Protein AF-A0A015X0X2-F1 (afdb_monomer)

Structure (mmCIF, N/CA/C/O backbone):
data_AF-A0A015X0X2-F1
#
_entry.id   AF-A0A015X0X2-F1
#
loop_
_atom_site.group_PDB
_atom_site.id
_atom_site.type_symbol
_atom_site.label_atom_id
_atom_site.label_alt_id
_atom_site.label_comp_id
_atom_site.label_asym_id
_atom_site.label_entity_id
_atom_site.label_seq_id
_atom_site.pdbx_PDB_ins_code
_atom_site.Cartn_x
_atom_site.Cartn_y
_atom_site.Cartn_z
_atom_site.occupancy
_atom_site.B_iso_or_equiv
_atom_site.auth_seq_id
_atom_site.auth_comp_id
_atom_site.auth_asym_id
_atom_site.auth_atom_id
_atom_site.pdbx_PDB_model_num
ATOM 1 N N . MET A 1 1 ? 23.046 1.429 17.706 1.00 47.62 1 MET A N 1
ATOM 2 C CA . MET A 1 1 ? 22.307 0.855 16.553 1.00 47.62 1 MET A CA 1
ATOM 3 C C . MET A 1 1 ? 21.917 1.986 15.602 1.00 47.62 1 MET A C 1
ATOM 5 O O . MET A 1 1 ? 21.086 2.808 15.976 1.00 47.62 1 MET A O 1
ATOM 9 N N . ASN A 1 2 ? 22.572 2.082 14.437 1.00 53.31 2 ASN A N 1
ATOM 10 C CA . ASN A 1 2 ? 22.444 3.209 13.499 1.00 53.31 2 ASN A CA 1
ATOM 11 C C . ASN A 1 2 ? 21.011 3.395 12.970 1.00 53.31 2 ASN A C 1
ATOM 13 O O . ASN A 1 2 ? 20.285 2.422 12.760 1.00 53.31 2 ASN A O 1
ATOM 17 N N . LYS A 1 3 ? 20.617 4.656 12.739 1.00 55.22 3 LYS A N 1
ATOM 18 C CA . LYS A 1 3 ? 19.282 5.066 12.262 1.00 55.22 3 LYS A CA 1
ATOM 19 C C . LYS A 1 3 ? 18.865 4.343 10.969 1.00 55.22 3 LYS A C 1
ATOM 21 O O . LYS A 1 3 ? 17.727 3.888 10.887 1.00 55.22 3 LYS A O 1
ATOM 26 N N . SER A 1 4 ? 19.813 4.119 10.053 1.00 62.38 4 SER A N 1
ATOM 27 C CA . SER A 1 4 ? 19.586 3.398 8.793 1.00 62.38 4 SER A CA 1
ATOM 28 C C . SER A 1 4 ? 19.115 1.954 8.997 1.00 62.38 4 SER A C 1
ATOM 30 O O . SER A 1 4 ? 18.203 1.510 8.313 1.00 62.38 4 SER A O 1
ATOM 32 N N . ASN A 1 5 ? 19.643 1.230 9.991 1.00 67.81 5 ASN A N 1
ATOM 33 C CA . ASN A 1 5 ? 19.254 -0.163 10.241 1.00 67.81 5 ASN A CA 1
ATOM 34 C C . ASN A 1 5 ? 17.803 -0.296 10.721 1.00 67.81 5 ASN A C 1
ATOM 36 O O . ASN A 1 5 ? 17.127 -1.268 10.391 1.00 67.81 5 ASN A O 1
ATOM 40 N N . LYS A 1 6 ? 17.302 0.685 11.485 1.00 70.12 6 LYS A N 1
ATOM 41 C CA . LYS A 1 6 ? 15.900 0.696 11.935 1.00 70.12 6 LYS A CA 1
ATOM 42 C C . LYS A 1 6 ? 14.944 0.959 10.772 1.00 70.12 6 LYS A C 1
ATOM 44 O O . LYS A 1 6 ? 13.878 0.358 10.714 1.00 70.12 6 LYS A O 1
ATOM 49 N N . GLU A 1 7 ? 15.326 1.834 9.851 1.00 70.06 7 GLU A N 1
ATOM 50 C CA . GLU A 1 7 ? 14.511 2.211 8.694 1.00 70.06 7 GLU A CA 1
ATOM 51 C C . GLU A 1 7 ? 14.474 1.102 7.633 1.00 70.06 7 GLU A C 1
ATOM 53 O O . GLU A 1 7 ? 13.400 0.763 7.142 1.00 70.06 7 GLU A O 1
ATOM 58 N N . THR A 1 8 ? 15.604 0.443 7.362 1.00 75.12 8 THR A N 1
ATOM 59 C CA . THR A 1 8 ? 15.648 -0.733 6.477 1.00 75.12 8 THR A CA 1
ATOM 60 C C . THR A 1 8 ? 14.804 -1.885 7.026 1.00 75.12 8 THR A C 1
ATOM 62 O O . THR A 1 8 ? 14.140 -2.585 6.264 1.00 75.12 8 THR A O 1
ATOM 65 N N . ASN A 1 9 ? 14.778 -2.074 8.349 1.00 81.81 9 ASN A N 1
ATOM 66 C CA . ASN A 1 9 ? 13.942 -3.100 8.972 1.00 81.81 9 ASN A CA 1
ATOM 67 C C . ASN A 1 9 ? 12.440 -2.806 8.805 1.00 81.81 9 ASN A C 1
ATOM 69 O O . ASN A 1 9 ? 11.659 -3.708 8.520 1.00 81.81 9 ASN A O 1
ATOM 73 N N . LEU A 1 10 ? 12.039 -1.534 8.900 1.00 78.75 10 LEU A N 1
ATOM 74 C CA . LEU A 1 10 ? 10.659 -1.113 8.640 1.00 78.75 10 LEU A CA 1
ATOM 75 C C . LEU A 1 10 ? 10.236 -1.372 7.187 1.00 78.75 10 LEU A C 1
ATOM 77 O O . LEU A 1 10 ? 9.112 -1.802 6.955 1.00 78.75 10 LEU A O 1
ATOM 81 N N . ILE A 1 11 ? 11.135 -1.175 6.217 1.00 76.56 11 ILE A N 1
ATOM 82 C CA . ILE A 1 11 ? 10.876 -1.518 4.809 1.00 76.56 11 ILE A CA 1
ATOM 83 C C . ILE A 1 11 ? 10.737 -3.034 4.630 1.00 76.56 11 ILE A C 1
ATOM 85 O O . ILE A 1 11 ? 9.811 -3.487 3.967 1.00 76.56 11 ILE A O 1
ATOM 89 N N . LYS A 1 12 ? 11.611 -3.840 5.247 1.00 81.62 12 LYS A N 1
ATOM 90 C CA . LYS A 1 12 ? 11.498 -5.309 5.192 1.00 81.62 12 LYS A CA 1
ATOM 91 C C . LYS A 1 12 ? 10.168 -5.793 5.774 1.00 81.62 12 LYS A C 1
ATOM 93 O O . LYS A 1 12 ? 9.494 -6.609 5.155 1.00 81.62 12 LYS A O 1
ATOM 98 N N . LYS A 1 13 ? 9.759 -5.235 6.917 1.00 83.88 13 LYS A N 1
ATOM 99 C CA . LYS A 1 13 ? 8.446 -5.498 7.520 1.00 83.88 13 LYS A CA 1
ATOM 100 C C . LYS A 1 13 ? 7.283 -5.037 6.640 1.00 83.88 13 LYS A C 1
ATOM 102 O O . LYS A 1 13 ? 6.281 -5.738 6.584 1.00 83.88 13 LYS A O 1
ATOM 107 N N . LEU A 1 14 ? 7.410 -3.896 5.952 1.00 82.06 14 LEU A N 1
ATOM 108 C CA . LEU A 1 14 ? 6.414 -3.414 4.986 1.00 82.06 14 LEU A CA 1
ATOM 109 C C . LEU A 1 14 ? 6.214 -4.425 3.854 1.00 82.06 14 LEU A C 1
ATOM 111 O O . LEU A 1 14 ? 5.082 -4.784 3.557 1.00 82.06 14 LEU A O 1
ATOM 115 N N . LEU A 1 15 ? 7.307 -4.903 3.253 1.00 77.06 15 LEU A N 1
ATOM 116 C CA . LEU A 1 15 ? 7.264 -5.861 2.144 1.00 77.06 15 LEU A CA 1
ATOM 117 C C . LEU A 1 15 ? 6.698 -7.228 2.557 1.00 77.06 15 LEU A C 1
ATOM 119 O O . LEU A 1 15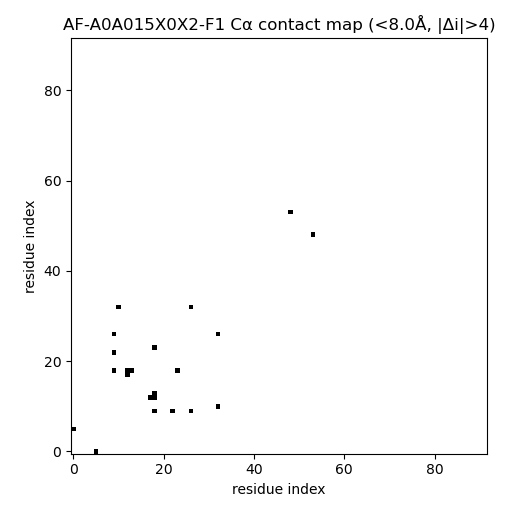 ? 6.118 -7.919 1.726 1.00 77.06 15 LEU A O 1
ATOM 123 N N . ALA A 1 16 ? 6.846 -7.603 3.828 1.00 82.00 16 ALA A N 1
ATOM 124 C CA . ALA A 1 16 ? 6.286 -8.828 4.396 1.00 82.00 16 ALA A CA 1
ATOM 125 C C . ALA A 1 16 ? 4.848 -8.670 4.941 1.00 82.00 16 ALA A C 1
ATOM 127 O O . ALA A 1 16 ? 4.311 -9.632 5.480 1.00 82.00 16 ALA A O 1
ATOM 128 N N . ASP A 1 17 ? 4.244 -7.477 4.851 1.00 78.69 17 ASP A N 1
ATOM 129 C CA . ASP A 1 17 ? 2.956 -7.118 5.477 1.00 78.69 17 ASP A CA 1
ATOM 130 C C . ASP A 1 17 ? 2.903 -7.349 7.008 1.00 78.69 17 ASP A C 1
ATOM 132 O O . ASP A 1 17 ? 1.869 -7.638 7.604 1.00 78.69 17 ASP A O 1
ATOM 136 N N . GLN A 1 18 ? 4.044 -7.190 7.686 1.00 86.31 18 GLN A N 1
ATOM 137 C CA . GLN A 1 18 ? 4.211 -7.440 9.129 1.00 86.31 18 GLN A CA 1
ATOM 138 C C . GLN A 1 18 ? 4.299 -6.154 9.965 1.00 86.31 18 GLN A C 1
ATOM 140 O O . GLN A 1 18 ? 4.877 -6.140 11.053 1.00 86.31 18 GLN A O 1
ATOM 145 N N . LEU A 1 19 ? 3.764 -5.042 9.458 1.00 85.06 19 LEU A N 1
ATOM 146 C CA . LEU A 1 19 ? 3.818 -3.765 10.169 1.00 85.06 19 LEU A CA 1
ATOM 147 C C . LEU A 1 19 ? 2.713 -3.628 11.211 1.00 85.06 19 LEU A C 1
ATOM 149 O O . LEU A 1 19 ? 1.516 -3.676 10.888 1.00 85.06 19 LEU A O 1
ATOM 153 N N . ASP A 1 20 ? 3.123 -3.310 12.438 1.00 84.88 20 ASP A N 1
ATOM 154 C CA . ASP A 1 20 ? 2.201 -2.917 13.496 1.00 84.88 20 ASP A CA 1
ATOM 155 C C . ASP A 1 20 ? 1.631 -1.499 13.271 1.00 84.88 20 ASP A C 1
ATOM 157 O O . ASP A 1 20 ? 2.107 -0.710 12.446 1.00 84.88 20 ASP A O 1
ATOM 161 N N . LYS A 1 21 ? 0.570 -1.146 14.005 1.00 81.75 21 LYS A N 1
ATOM 162 C CA . LYS A 1 21 ? -0.159 0.123 13.824 1.00 81.75 21 LYS A CA 1
ATOM 163 C C . LYS A 1 21 ? 0.717 1.364 14.082 1.00 81.75 21 LYS A C 1
ATOM 165 O O . LYS A 1 21 ? 0.525 2.399 13.441 1.00 81.75 21 LYS A O 1
ATOM 170 N N . LYS A 1 22 ? 1.686 1.274 14.998 1.00 83.25 22 LYS A N 1
ATOM 171 C CA . LYS A 1 22 ? 2.608 2.361 15.367 1.00 83.25 22 LYS A CA 1
ATOM 172 C C . LYS A 1 22 ? 3.721 2.501 14.327 1.00 83.25 22 LYS A C 1
ATOM 174 O O . LYS A 1 22 ? 4.067 3.619 13.944 1.00 83.25 22 LYS A O 1
ATOM 179 N N . GLU A 1 23 ? 4.234 1.380 13.832 1.00 82.75 23 GLU A N 1
ATOM 180 C CA . GLU A 1 23 ? 5.209 1.294 12.749 1.00 82.75 23 GLU A CA 1
ATOM 181 C C . GLU A 1 23 ? 4.632 1.825 11.432 1.00 82.75 23 GLU A C 1
ATOM 183 O O . GLU A 1 23 ? 5.294 2.633 10.784 1.00 82.75 23 GLU A O 1
ATOM 188 N N . ARG A 1 24 ? 3.375 1.497 11.088 1.00 80.25 24 ARG A N 1
ATOM 189 C CA . ARG A 1 24 ? 2.669 2.085 9.928 1.00 80.25 24 ARG A CA 1
ATOM 190 C C . ARG A 1 24 ? 2.587 3.601 10.015 1.00 80.25 24 ARG A C 1
ATOM 192 O O . ARG A 1 24 ? 2.919 4.283 9.052 1.00 80.25 24 ARG A O 1
ATOM 199 N N . LYS A 1 25 ? 2.194 4.141 11.175 1.00 81.44 25 LYS A N 1
ATOM 200 C CA . LYS A 1 25 ? 2.114 5.594 11.383 1.00 81.44 25 LYS A CA 1
ATOM 201 C C . LYS A 1 25 ? 3.489 6.245 11.211 1.00 81.44 25 LYS A C 1
ATOM 203 O O . LYS A 1 25 ? 3.612 7.273 10.559 1.00 81.44 25 LYS A O 1
ATOM 208 N N . LYS A 1 26 ? 4.542 5.615 11.735 1.00 79.44 26 LYS A N 1
ATOM 209 C CA . LYS A 1 26 ? 5.922 6.092 11.585 1.00 79.44 26 LYS A CA 1
ATOM 210 C C . LYS A 1 26 ? 6.414 6.039 10.135 1.00 79.44 26 LYS A C 1
ATOM 212 O O . LYS A 1 26 ? 7.117 6.951 9.714 1.00 79.44 26 LYS A O 1
ATOM 217 N N . LEU A 1 27 ? 6.050 4.997 9.389 1.00 75.50 27 LEU A N 1
ATOM 218 C CA . LEU A 1 27 ? 6.323 4.881 7.956 1.00 75.50 27 LEU A CA 1
ATOM 219 C C . LEU A 1 27 ? 5.603 5.961 7.150 1.00 75.50 27 LEU A C 1
ATOM 221 O O . LEU A 1 27 ? 6.222 6.568 6.286 1.00 75.50 27 LEU A O 1
ATOM 225 N N . TYR A 1 28 ? 4.330 6.211 7.459 1.00 73.25 28 TYR A N 1
ATOM 226 C CA . TYR A 1 28 ? 3.498 7.189 6.759 1.00 73.25 28 TYR A CA 1
ATOM 227 C C . TYR A 1 28 ? 4.090 8.603 6.815 1.00 73.25 28 TYR A C 1
ATOM 229 O O . TYR A 1 28 ? 4.120 9.300 5.810 1.00 73.25 28 TYR A O 1
ATOM 237 N N . TYR A 1 29 ? 4.633 9.007 7.968 1.00 74.25 29 TYR A N 1
ATOM 238 C CA . TYR A 1 29 ? 5.303 10.305 8.127 1.00 74.25 29 TYR A CA 1
ATOM 239 C C . TYR A 1 29 ? 6.797 10.288 7.753 1.00 74.25 29 TYR A C 1
ATOM 241 O O . TYR A 1 29 ? 7.504 11.269 7.983 1.00 74.25 29 TYR A O 1
ATOM 249 N N . SER A 1 30 ? 7.320 9.177 7.224 1.00 74.25 30 SER A N 1
ATOM 250 C CA . SER A 1 30 ? 8.739 9.053 6.893 1.00 74.25 30 SER A CA 1
ATOM 251 C C . SER A 1 30 ? 9.015 9.444 5.442 1.00 74.25 30 SER A C 1
ATOM 253 O O . SER A 1 30 ? 8.761 8.674 4.516 1.00 74.25 30 SER A O 1
ATOM 255 N N . ASN A 1 31 ? 9.692 10.581 5.253 1.00 76.25 31 ASN A N 1
ATOM 256 C CA . ASN A 1 31 ? 10.209 11.024 3.947 1.00 76.25 31 ASN A CA 1
ATOM 257 C C . ASN A 1 31 ? 11.178 10.024 3.288 1.00 76.25 31 ASN A C 1
ATOM 259 O O . ASN A 1 31 ? 11.552 10.185 2.126 1.00 76.25 31 ASN A O 1
ATOM 263 N N . LEU A 1 32 ? 11.656 9.016 4.022 1.00 71.94 32 LEU A N 1
ATOM 264 C CA . LEU A 1 32 ? 12.632 8.060 3.515 1.00 71.94 32 LEU A CA 1
ATOM 265 C C . LEU A 1 32 ? 12.003 7.023 2.579 1.00 71.94 32 LEU A C 1
ATOM 267 O O . LEU A 1 32 ? 12.617 6.665 1.578 1.00 71.94 32 LEU A O 1
ATOM 271 N N . ILE A 1 33 ? 10.777 6.585 2.877 1.00 71.81 33 ILE A N 1
ATOM 272 C CA . ILE A 1 33 ? 10.023 5.648 2.032 1.00 71.81 33 ILE A CA 1
ATOM 273 C C . ILE A 1 33 ? 9.738 6.298 0.687 1.00 71.81 33 ILE A C 1
ATOM 275 O O . ILE A 1 33 ? 10.057 5.731 -0.355 1.00 71.81 33 ILE A O 1
ATOM 279 N N . GLU A 1 34 ? 9.237 7.531 0.721 1.00 76.75 34 GLU A N 1
ATOM 280 C CA . GLU A 1 34 ? 8.968 8.307 -0.482 1.00 76.75 34 GLU A CA 1
ATOM 281 C C . GLU A 1 34 ? 10.241 8.504 -1.320 1.00 76.75 34 GLU A C 1
ATOM 283 O O . GLU A 1 34 ? 10.232 8.275 -2.52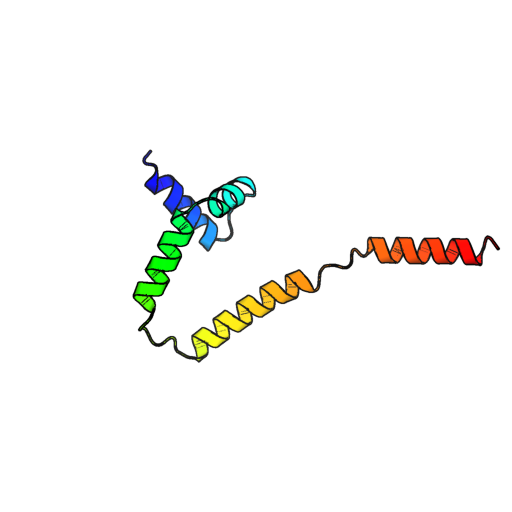9 1.00 76.75 34 GLU A O 1
ATOM 288 N N . LYS A 1 35 ? 11.372 8.855 -0.689 1.00 80.00 35 LYS A N 1
ATOM 289 C CA . LYS A 1 35 ? 12.660 8.996 -1.388 1.00 80.00 35 LYS A CA 1
ATOM 290 C C . LYS A 1 35 ? 13.112 7.697 -2.057 1.00 80.00 35 LYS A C 1
ATOM 292 O O . LYS A 1 35 ? 13.569 7.747 -3.197 1.00 80.00 35 LYS A O 1
ATOM 297 N N . GLN A 1 36 ? 12.989 6.555 -1.381 1.00 74.25 36 GLN A N 1
ATOM 298 C CA . GLN A 1 36 ? 13.388 5.254 -1.933 1.00 74.25 36 GLN A CA 1
ATOM 299 C C . GLN A 1 36 ? 12.452 4.800 -3.060 1.00 74.25 36 GLN A C 1
ATOM 301 O O . GLN A 1 36 ? 12.934 4.366 -4.102 1.00 74.25 36 GLN A O 1
ATOM 306 N N . MET A 1 37 ? 11.136 4.987 -2.912 1.00 74.69 37 MET A N 1
ATOM 307 C CA . MET A 1 37 ? 10.164 4.717 -3.979 1.00 74.69 37 MET A CA 1
ATOM 308 C C . MET A 1 37 ? 10.440 5.574 -5.216 1.00 74.69 37 MET A C 1
ATOM 310 O O . MET A 1 37 ? 10.498 5.059 -6.328 1.00 74.69 37 MET A O 1
ATOM 314 N N . ARG A 1 38 ? 10.698 6.877 -5.035 1.00 78.38 38 ARG A N 1
ATOM 315 C CA . ARG A 1 38 ? 11.070 7.778 -6.138 1.00 78.38 38 ARG A CA 1
ATOM 316 C C . ARG A 1 38 ? 12.394 7.384 -6.790 1.00 78.38 38 ARG A C 1
ATOM 318 O O . ARG A 1 38 ? 12.538 7.557 -7.998 1.00 78.38 38 ARG A O 1
ATOM 325 N N . LYS A 1 39 ? 13.357 6.883 -6.011 1.00 81.19 39 LYS A N 1
ATOM 326 C CA . LYS A 1 39 ? 14.638 6.387 -6.524 1.00 81.19 39 LYS A CA 1
ATOM 327 C C . LYS A 1 39 ? 14.431 5.149 -7.400 1.00 81.19 39 LYS A C 1
ATOM 329 O O . LYS A 1 39 ? 14.810 5.195 -8.564 1.00 81.19 39 LYS A O 1
ATOM 334 N N . GLN A 1 40 ? 13.737 4.127 -6.894 1.00 74.75 40 GLN A N 1
ATOM 335 C CA . GLN A 1 40 ? 13.415 2.919 -7.665 1.00 74.75 40 GLN A CA 1
ATOM 336 C C . GLN A 1 40 ? 12.596 3.236 -8.921 1.00 74.75 40 GLN A C 1
ATOM 338 O O . GLN A 1 40 ? 12.859 2.687 -9.986 1.00 74.75 40 GLN A O 1
ATOM 343 N N . TRP A 1 41 ? 11.644 4.169 -8.825 1.00 78.00 41 TRP A N 1
ATOM 344 C CA . TRP A 1 41 ? 10.866 4.626 -9.976 1.00 78.00 41 TRP A CA 1
ATOM 345 C C . TRP A 1 41 ? 11.743 5.260 -11.059 1.00 78.00 41 TRP A C 1
ATOM 347 O O . TRP A 1 41 ? 11.560 4.992 -12.240 1.00 78.00 41 TRP A O 1
ATOM 357 N N . LYS A 1 42 ? 12.710 6.103 -10.672 1.00 76.94 42 LYS A N 1
ATOM 358 C CA . LYS A 1 42 ? 13.644 6.729 -11.620 1.00 76.94 42 LYS A CA 1
ATOM 359 C C . LYS A 1 42 ? 14.601 5.715 -12.244 1.00 76.94 42 LYS A C 1
ATOM 361 O O . LYS A 1 42 ? 14.82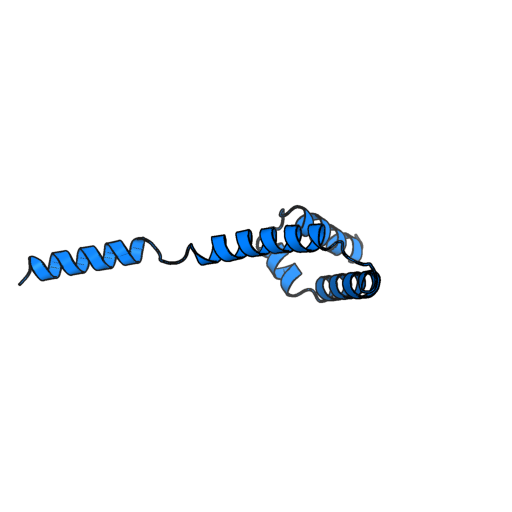9 5.793 -13.445 1.00 76.94 42 LYS A O 1
ATOM 366 N N . GLU A 1 43 ? 15.136 4.794 -11.447 1.00 78.88 43 GLU A N 1
ATOM 367 C CA . GLU A 1 43 ? 16.071 3.754 -11.901 1.00 78.88 43 GLU A CA 1
ATOM 368 C C . GLU A 1 43 ? 15.407 2.790 -12.891 1.00 78.88 43 GLU A C 1
ATOM 370 O O . GLU A 1 43 ? 16.014 2.421 -13.892 1.00 78.88 43 GLU A O 1
ATOM 375 N N . ASN A 1 44 ? 14.131 2.470 -12.674 1.00 68.75 44 ASN A N 1
ATOM 376 C CA . ASN A 1 44 ? 13.389 1.528 -13.509 1.00 68.75 44 ASN A CA 1
ATOM 377 C C . ASN A 1 44 ? 12.536 2.199 -14.598 1.00 68.75 44 ASN A C 1
ATOM 379 O O . ASN A 1 44 ? 11.840 1.504 -15.332 1.00 68.75 44 ASN A O 1
ATOM 383 N N . LYS A 1 45 ? 12.587 3.533 -14.744 1.00 63.81 45 LYS A N 1
ATOM 384 C CA . LYS A 1 45 ? 11.725 4.299 -15.668 1.00 63.81 45 LYS A CA 1
ATOM 385 C C . LYS A 1 45 ? 11.834 3.840 -17.129 1.00 63.81 45 LYS A C 1
ATOM 387 O O . LYS A 1 45 ? 10.865 3.945 -17.872 1.00 63.81 45 LYS A O 1
ATOM 392 N N . ASN A 1 46 ? 13.013 3.365 -17.527 1.00 68.56 46 ASN A N 1
ATOM 393 C CA . ASN A 1 46 ? 13.314 2.949 -18.898 1.00 68.56 46 ASN A CA 1
ATOM 394 C C . ASN A 1 46 ? 13.357 1.424 -19.061 1.00 68.56 46 ASN A C 1
ATOM 396 O O . ASN A 1 46 ? 13.704 0.943 -20.136 1.00 68.56 46 ASN A O 1
ATOM 400 N N . ILE A 1 47 ? 13.051 0.664 -18.005 1.00 70.25 47 ILE A N 1
ATOM 401 C CA . ILE A 1 47 ? 12.934 -0.787 -18.108 1.00 70.25 47 ILE A CA 1
ATOM 402 C C . ILE A 1 47 ? 11.541 -1.061 -18.674 1.00 70.25 47 ILE A C 1
ATOM 404 O O . ILE A 1 47 ? 10.558 -0.689 -18.026 1.00 70.25 47 ILE A O 1
ATOM 408 N N . PRO A 1 48 ? 11.422 -1.670 -19.866 1.00 63.84 48 PRO A N 1
ATOM 409 C CA . PRO A 1 48 ? 10.125 -2.081 -20.366 1.00 63.84 48 PRO A CA 1
ATOM 410 C C . PRO A 1 48 ? 9.560 -3.108 -19.386 1.00 63.84 48 PRO A C 1
ATOM 412 O O . PRO A 1 48 ? 10.071 -4.218 -19.256 1.00 63.84 48 PRO A O 1
ATOM 415 N N . VAL A 1 49 ? 8.528 -2.712 -18.646 1.00 65.88 49 VAL A N 1
ATOM 416 C CA . VAL A 1 49 ? 7.724 -3.667 -17.894 1.00 65.88 49 VAL A CA 1
ATOM 417 C C . VAL A 1 49 ? 6.939 -4.435 -18.940 1.00 65.88 49 VAL A C 1
ATOM 419 O O . VAL A 1 49 ? 6.135 -3.843 -19.659 1.00 65.88 49 VAL A O 1
ATOM 422 N N . GLU A 1 50 ? 7.197 -5.735 -19.059 1.00 71.94 50 GLU A N 1
ATOM 423 C CA . GLU A 1 50 ? 6.383 -6.602 -19.904 1.00 71.94 50 GLU A CA 1
ATOM 424 C C . GLU A 1 50 ? 4.911 -6.387 -19.544 1.00 71.94 50 GLU A C 1
ATOM 426 O O . GLU A 1 50 ? 4.529 -6.464 -18.371 1.00 71.94 50 GLU A O 1
ATOM 431 N N . ASN A 1 51 ? 4.086 -6.086 -20.549 1.00 71.06 51 ASN A N 1
ATOM 432 C CA . ASN A 1 51 ? 2.683 -5.713 -20.353 1.00 71.06 51 ASN A CA 1
ATOM 433 C C . ASN A 1 51 ? 1.920 -6.745 -19.505 1.00 71.06 51 ASN A C 1
ATOM 435 O O . ASN A 1 51 ? 1.040 -6.385 -18.730 1.00 71.06 51 ASN A O 1
ATOM 439 N N . GLU A 1 52 ? 2.298 -8.022 -19.585 1.00 73.44 52 GLU A N 1
ATOM 440 C CA . GLU A 1 52 ? 1.708 -9.093 -18.784 1.00 73.44 52 GLU A CA 1
ATOM 441 C C . GLU A 1 52 ? 1.993 -8.948 -17.277 1.00 73.44 52 GLU A C 1
ATOM 443 O O . GLU A 1 52 ? 1.111 -9.169 -16.445 1.00 73.44 52 GLU A O 1
ATOM 448 N N . ILE A 1 53 ? 3.206 -8.528 -16.910 1.00 72.88 53 ILE A N 1
ATOM 449 C CA . ILE A 1 53 ? 3.597 -8.279 -15.517 1.00 72.88 53 ILE A CA 1
ATOM 450 C C . ILE A 1 53 ? 2.882 -7.032 -14.995 1.00 72.88 53 ILE A C 1
ATOM 452 O O . ILE A 1 53 ? 2.345 -7.051 -13.886 1.00 72.88 53 ILE A O 1
ATOM 456 N N . GLY A 1 54 ? 2.823 -5.971 -15.807 1.00 73.94 54 GLY A N 1
ATOM 457 C CA . GLY A 1 54 ? 2.088 -4.747 -15.479 1.00 73.94 54 GLY A CA 1
ATOM 458 C C . GLY A 1 54 ? 0.610 -5.024 -15.201 1.00 73.94 54 GLY A C 1
ATOM 459 O O . GLY A 1 54 ? 0.097 -4.624 -14.155 1.00 73.94 54 GLY A O 1
ATOM 460 N N . ASN A 1 55 ? -0.038 -5.800 -16.074 1.00 76.88 55 ASN A N 1
ATOM 461 C CA . ASN A 1 55 ? -1.437 -6.198 -15.922 1.00 76.88 55 ASN A CA 1
ATOM 462 C C . ASN A 1 55 ? -1.659 -7.045 -14.661 1.00 76.88 55 ASN A C 1
ATOM 464 O O . ASN A 1 55 ? -2.574 -6.759 -13.897 1.00 76.88 55 ASN A O 1
ATOM 468 N N . LYS A 1 56 ? -0.787 -8.022 -14.367 1.00 77.19 56 LYS A N 1
ATOM 469 C CA . LYS A 1 56 ? -0.878 -8.831 -13.132 1.00 77.19 56 LYS A C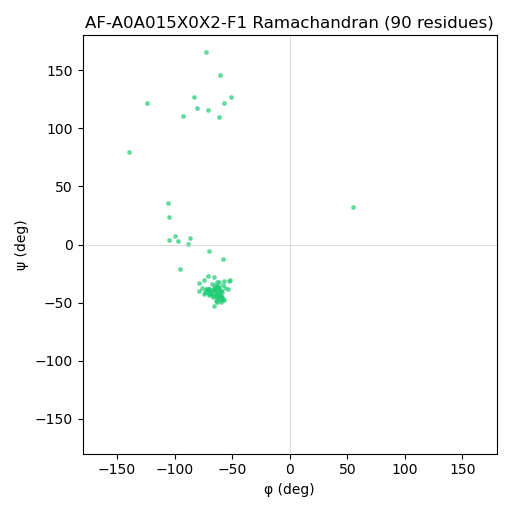A 1
ATOM 470 C C . LYS A 1 56 ? -0.727 -7.995 -11.859 1.00 77.19 56 LYS A C 1
ATOM 472 O O . LYS A 1 56 ? -1.388 -8.272 -10.857 1.00 77.19 56 LYS A O 1
ATOM 477 N N . ILE A 1 57 ? 0.149 -6.988 -11.870 1.00 77.00 57 ILE A N 1
ATOM 478 C CA . ILE A 1 57 ? 0.302 -6.056 -10.744 1.00 77.00 57 ILE A CA 1
ATOM 479 C C . ILE A 1 57 ? -0.966 -5.210 -10.593 1.00 77.00 57 ILE A C 1
ATOM 481 O O . ILE A 1 57 ? -1.468 -5.071 -9.476 1.00 77.00 57 ILE A O 1
ATOM 485 N N . TRP A 1 58 ? -1.500 -4.689 -11.699 1.00 78.81 58 TRP A N 1
ATOM 486 C CA . TRP A 1 58 ? -2.702 -3.859 -11.696 1.00 78.81 58 TRP A CA 1
ATOM 487 C C . TRP A 1 58 ? -3.936 -4.624 -11.203 1.00 78.81 58 TRP A C 1
ATOM 489 O O . TRP A 1 58 ? -4.590 -4.165 -10.270 1.00 78.81 58 TRP A O 1
ATOM 499 N N . ASP A 1 59 ? -4.166 -5.841 -11.700 1.00 81.31 59 ASP A N 1
ATOM 500 C CA . ASP A 1 59 ? -5.242 -6.740 -11.251 1.00 81.31 59 ASP A CA 1
ATOM 501 C C . ASP A 1 59 ? -5.179 -7.016 -9.746 1.00 81.31 59 ASP A C 1
ATOM 503 O O . ASP A 1 59 ? -6.201 -7.136 -9.062 1.00 81.31 59 ASP A O 1
ATOM 507 N N . LYS A 1 60 ? -3.965 -7.140 -9.200 1.00 79.25 60 LYS A N 1
ATOM 508 C CA . LYS A 1 60 ? -3.760 -7.391 -7.773 1.00 79.25 60 LYS A CA 1
ATOM 509 C C . LYS A 1 60 ? -4.068 -6.152 -6.934 1.00 79.25 60 LYS A C 1
ATOM 511 O O . LYS A 1 60 ? -4.687 -6.290 -5.878 1.00 79.25 60 LYS A O 1
ATOM 516 N N . ILE A 1 61 ? -3.667 -4.965 -7.398 1.00 75.25 61 ILE A N 1
ATOM 517 C CA . ILE A 1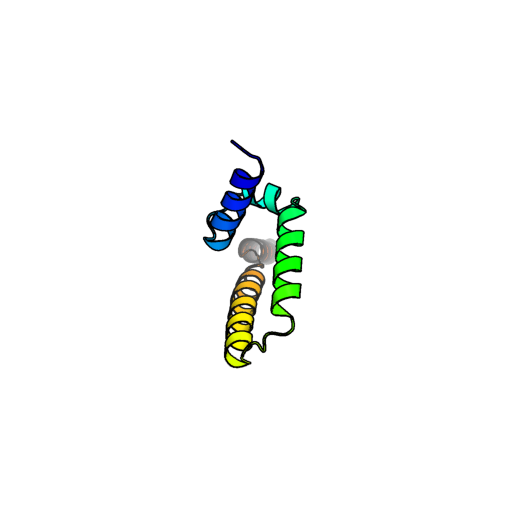 61 ? -3.991 -3.682 -6.754 1.00 75.25 61 ILE A CA 1
ATOM 518 C C . ILE A 1 61 ? -5.502 -3.460 -6.784 1.00 75.25 61 ILE A C 1
ATOM 520 O O . ILE A 1 61 ? -6.104 -3.208 -5.741 1.00 75.25 61 ILE A O 1
ATOM 524 N N . GLU A 1 62 ? -6.124 -3.620 -7.949 1.00 76.44 62 GLU A N 1
ATOM 525 C CA . GLU A 1 62 ? -7.557 -3.433 -8.135 1.00 76.44 62 GLU A CA 1
ATOM 526 C C . GLU A 1 62 ? -8.356 -4.395 -7.245 1.00 76.44 62 GLU A C 1
ATOM 528 O O . GLU A 1 62 ? -9.207 -3.960 -6.469 1.00 76.44 62 GLU A O 1
ATOM 533 N N . ASN A 1 63 ? -8.014 -5.687 -7.229 1.00 74.69 63 ASN A N 1
ATOM 534 C CA . ASN A 1 63 ? -8.682 -6.655 -6.359 1.00 74.69 63 ASN A CA 1
ATOM 535 C C . ASN A 1 63 ? -8.530 -6.346 -4.865 1.00 74.69 63 ASN A C 1
ATOM 537 O O . ASN A 1 63 ? -9.465 -6.589 -4.101 1.00 74.69 63 ASN A O 1
ATOM 541 N N . GLN A 1 64 ? -7.380 -5.839 -4.417 1.00 69.06 64 GLN A N 1
ATOM 542 C CA . GLN A 1 64 ? -7.187 -5.477 -3.011 1.00 69.06 64 GLN A CA 1
ATOM 543 C C . GLN A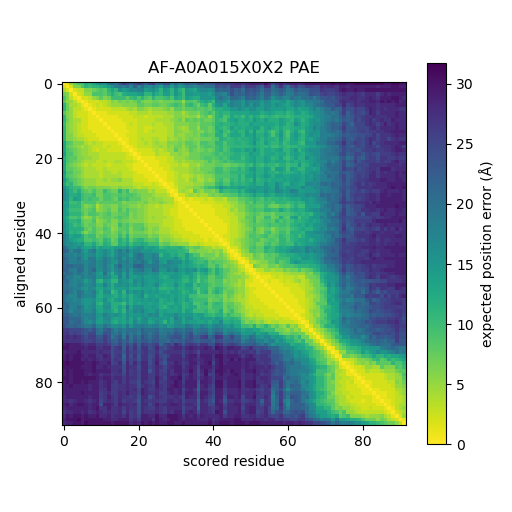 1 64 ? -7.926 -4.182 -2.652 1.00 69.06 64 GLN A C 1
ATOM 545 O O . GLN A 1 64 ? -8.608 -4.138 -1.628 1.00 69.06 64 GLN A O 1
ATOM 550 N N . CYS A 1 65 ? -7.876 -3.158 -3.503 1.00 62.19 65 CYS A N 1
ATOM 551 C CA . CYS A 1 65 ? -8.552 -1.882 -3.272 1.00 62.19 65 CYS A CA 1
ATOM 552 C C . CYS A 1 65 ? -10.080 -1.992 -3.387 1.00 62.19 65 CYS A C 1
ATOM 554 O O . CYS A 1 65 ? -10.794 -1.461 -2.533 1.00 62.19 65 CYS A O 1
ATOM 556 N N . ILE A 1 66 ? -10.600 -2.728 -4.375 1.00 59.78 66 ILE A N 1
ATOM 557 C CA . ILE A 1 66 ? -12.043 -2.938 -4.558 1.00 59.78 66 ILE A CA 1
ATOM 558 C C . ILE A 1 66 ? -12.613 -3.842 -3.459 1.00 59.78 66 ILE A C 1
ATOM 560 O O . ILE A 1 66 ? -13.701 -3.562 -2.955 1.00 59.78 66 ILE A O 1
ATOM 564 N N . LYS A 1 67 ? -11.896 -4.887 -3.011 1.00 54.19 67 LYS A N 1
ATOM 565 C CA . LYS A 1 67 ? -12.343 -5.703 -1.861 1.00 54.19 67 LYS A CA 1
ATOM 566 C C . LYS A 1 67 ? -12.420 -4.897 -0.564 1.00 54.19 67 LYS A C 1
ATOM 568 O O . LYS A 1 67 ? -13.289 -5.174 0.258 1.00 54.19 67 LYS A O 1
ATOM 573 N N . VAL A 1 68 ? -11.549 -3.903 -0.386 1.00 51.34 68 VAL A N 1
ATOM 574 C CA . VAL A 1 68 ? -11.614 -2.977 0.755 1.00 51.34 68 VAL A CA 1
ATOM 575 C C . VAL A 1 68 ? -12.789 -2.000 0.606 1.00 51.34 68 VAL A C 1
ATOM 577 O O . VAL A 1 68 ? -13.490 -1.758 1.584 1.00 51.34 68 VAL A O 1
ATOM 580 N N . HIS A 1 69 ? -13.078 -1.510 -0.607 1.00 48.94 69 HIS A N 1
ATOM 581 C CA . HIS A 1 69 ? -14.198 -0.587 -0.864 1.00 48.94 69 HIS A CA 1
ATOM 582 C C . HIS A 1 69 ? -15.590 -1.241 -0.844 1.00 48.94 69 HIS A C 1
ATOM 584 O O . HIS A 1 69 ? -16.551 -0.602 -0.427 1.00 48.94 69 HIS A O 1
ATOM 590 N N . LYS A 1 70 ? -15.731 -2.519 -1.224 1.00 48.81 70 LYS A N 1
ATOM 591 C CA . LYS A 1 70 ? -17.016 -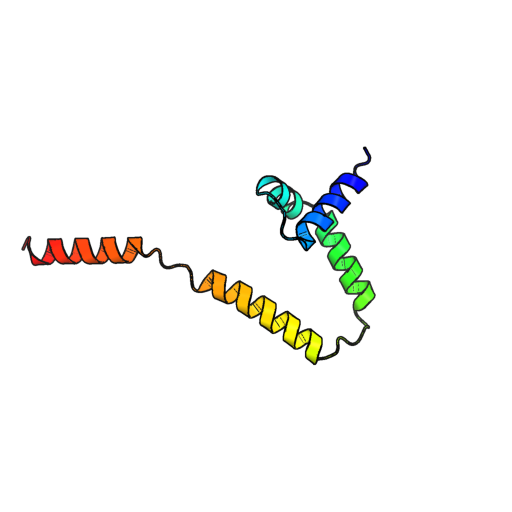3.249 -1.135 1.00 48.81 70 LYS A CA 1
ATOM 592 C C . LYS A 1 70 ? -17.442 -3.568 0.304 1.00 48.81 70 LYS A C 1
ATOM 594 O O . LYS A 1 70 ? -18.534 -4.086 0.518 1.00 48.81 70 LYS A O 1
ATOM 599 N N . ARG A 1 71 ? -16.593 -3.280 1.293 1.00 50.84 71 ARG A N 1
ATOM 600 C CA . ARG A 1 71 ? -16.802 -3.625 2.701 1.00 50.84 71 ARG A CA 1
ATOM 601 C C . ARG A 1 71 ? -17.180 -2.422 3.564 1.00 50.84 71 ARG A C 1
ATOM 603 O O . ARG A 1 71 ? -16.754 -2.365 4.709 1.00 50.84 71 ARG A O 1
ATOM 610 N N . ILE A 1 72 ? -17.956 -1.463 3.053 1.00 52.78 72 ILE A N 1
ATOM 611 C CA . ILE A 1 72 ? 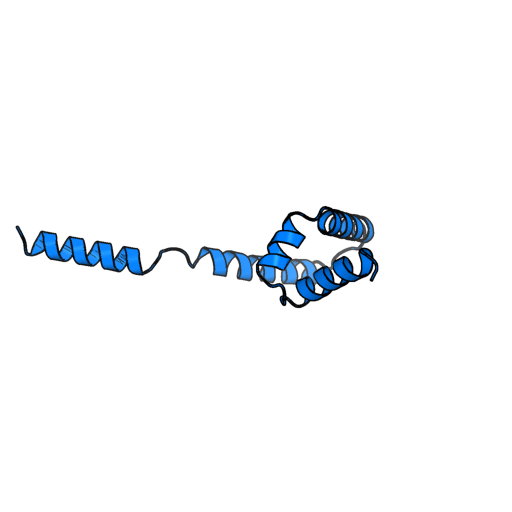-18.565 -0.422 3.897 1.00 52.78 72 ILE A CA 1
ATOM 612 C C . ILE A 1 72 ? -20.003 -0.139 3.447 1.00 52.78 72 ILE A C 1
ATOM 614 O O . ILE A 1 72 ? -20.301 0.860 2.806 1.00 52.78 72 ILE A O 1
ATOM 618 N N . VAL A 1 73 ? -20.913 -1.014 3.867 1.00 52.84 73 VAL A N 1
ATOM 619 C CA . VAL A 1 73 ? -22.071 -0.550 4.637 1.00 52.84 73 VAL A CA 1
ATOM 620 C C . VAL A 1 73 ? -22.018 -1.352 5.936 1.00 52.84 73 VAL A C 1
ATOM 622 O O . VAL A 1 73 ? -21.974 -2.583 5.857 1.00 52.84 73 VAL A O 1
ATOM 625 N N . PRO A 1 74 ? -21.938 -0.730 7.124 1.00 57.50 74 PRO A N 1
ATOM 626 C CA . PRO A 1 74 ? -22.037 -1.487 8.365 1.00 57.50 74 PRO A CA 1
ATOM 627 C C . PRO A 1 74 ? -23.374 -2.235 8.350 1.00 57.50 74 PRO A C 1
ATOM 629 O O . PRO A 1 74 ? -24.417 -1.597 8.224 1.00 57.50 74 PRO A O 1
ATOM 632 N N . LEU A 1 75 ? -23.367 -3.570 8.457 1.00 53.53 75 LEU A N 1
ATOM 633 C CA . LEU A 1 75 ? -24.603 -4.364 8.564 1.00 53.53 75 LEU A CA 1
ATOM 634 C C . LEU A 1 75 ? -25.508 -3.828 9.687 1.00 53.53 75 LEU A C 1
ATOM 636 O O . LEU A 1 75 ? -26.728 -3.881 9.581 1.00 53.53 75 LEU A O 1
ATOM 640 N N . GLU A 1 76 ? -24.905 -3.261 10.734 1.00 56.78 76 GLU A N 1
ATOM 641 C CA . GLU A 1 76 ? -25.613 -2.636 11.850 1.00 56.78 76 GLU A CA 1
ATOM 642 C C . GLU A 1 76 ? -26.547 -1.501 11.419 1.00 56.78 76 GLU A C 1
ATOM 644 O O . GLU A 1 76 ? -27.641 -1.387 11.963 1.00 56.78 76 GLU A O 1
ATOM 649 N N . LEU A 1 77 ? -26.190 -0.718 10.392 1.00 58.44 77 LEU A N 1
ATOM 650 C CA . LEU A 1 77 ? -27.073 0.334 9.877 1.00 58.44 77 LEU A CA 1
ATOM 651 C C . LEU A 1 77 ? -28.357 -0.240 9.264 1.00 58.44 77 LEU A C 1
ATOM 653 O O . LEU A 1 77 ? -29.421 0.357 9.409 1.00 58.44 77 LEU A O 1
ATOM 657 N N . TRP A 1 78 ? -28.274 -1.407 8.620 1.00 65.44 78 TRP A N 1
ATOM 658 C CA . TRP A 1 78 ? -29.440 -2.081 8.046 1.00 65.44 78 TRP A CA 1
ATOM 659 C C . TRP A 1 78 ? -30.354 -2.670 9.124 1.00 65.44 78 TRP A C 1
ATOM 661 O O . TRP A 1 78 ? -31.573 -2.562 9.008 1.00 65.44 78 TRP A O 1
ATOM 671 N N . TYR A 1 79 ? -29.792 -3.228 10.200 1.00 65.06 79 TYR A N 1
ATOM 672 C CA . TYR A 1 79 ? -30.585 -3.731 11.328 1.00 65.06 79 TYR A CA 1
ATOM 673 C C . TYR A 1 79 ? -31.266 -2.610 12.114 1.00 65.06 79 TYR A C 1
ATOM 675 O O . TYR A 1 79 ? -32.431 -2.751 12.486 1.00 65.06 79 TYR A O 1
ATOM 683 N N . ILE A 1 80 ? -30.579 -1.484 12.330 1.00 72.94 80 ILE A N 1
ATOM 684 C CA . ILE A 1 80 ? -31.170 -0.302 12.971 1.00 72.94 80 ILE A CA 1
ATOM 685 C C . ILE A 1 80 ? -32.325 0.229 12.113 1.00 72.94 80 ILE A C 1
ATOM 687 O O . ILE A 1 80 ? -33.417 0.447 12.631 1.00 72.94 80 ILE A O 1
ATOM 691 N N . ALA A 1 81 ? -32.127 0.356 10.797 1.00 73.75 81 ALA A N 1
ATOM 692 C CA . ALA A 1 81 ? -33.172 0.800 9.875 1.00 73.75 81 ALA A CA 1
ATOM 693 C C . ALA A 1 81 ? -34.392 -0.141 9.866 1.00 73.75 81 ALA A C 1
ATOM 695 O O . ALA A 1 81 ? -35.528 0.323 9.945 1.00 73.75 81 ALA A O 1
ATOM 696 N N . ALA A 1 82 ? -34.168 -1.457 9.833 1.00 77.38 82 ALA A N 1
ATOM 697 C CA . ALA A 1 82 ? -35.243 -2.449 9.873 1.00 77.38 82 ALA A CA 1
ATOM 698 C C . ALA A 1 82 ? -36.010 -2.434 11.208 1.00 77.38 82 ALA A C 1
ATOM 700 O O . ALA A 1 82 ? -37.234 -2.551 11.221 1.00 77.38 82 ALA A O 1
ATOM 701 N N . SER A 1 83 ? -35.305 -2.242 12.326 1.00 75.88 83 SER A N 1
ATOM 702 C CA . SER A 1 83 ? -35.906 -2.184 13.665 1.00 75.88 83 SER A CA 1
ATOM 703 C C . SER A 1 83 ? -36.764 -0.932 13.844 1.00 75.88 83 SER A C 1
ATOM 705 O O . SER A 1 83 ? -37.874 -1.011 14.363 1.00 75.88 83 SER A O 1
ATOM 707 N N . VAL A 1 84 ? -36.291 0.219 13.354 1.00 78.12 84 VAL A N 1
ATOM 708 C CA . VAL A 1 84 ? -37.062 1.471 13.353 1.00 78.12 84 VAL A CA 1
ATOM 709 C C . VAL A 1 84 ? -38.309 1.344 12.473 1.00 78.12 84 VAL A C 1
ATOM 711 O O . VAL A 1 84 ? -39.387 1.761 12.886 1.00 78.12 84 VAL A O 1
ATOM 714 N N . ALA A 1 85 ? -38.197 0.710 11.302 1.00 79.56 85 ALA A N 1
ATOM 715 C CA . ALA A 1 85 ? -39.343 0.459 10.429 1.00 79.56 85 ALA A CA 1
ATOM 716 C C . ALA A 1 85 ? -40.400 -0.448 11.089 1.00 79.56 85 ALA A C 1
ATOM 718 O O . ALA A 1 85 ? -41.589 -0.155 11.009 1.00 79.56 85 ALA A O 1
ATOM 719 N N . LEU A 1 86 ? -39.982 -1.505 11.793 1.00 75.00 86 LEU A N 1
ATOM 720 C CA . LEU A 1 86 ? -40.882 -2.391 12.543 1.00 75.00 86 LEU A CA 1
ATOM 721 C C . LEU A 1 86 ? -41.630 -1.661 13.667 1.00 75.00 86 LEU A C 1
ATOM 723 O O . LEU A 1 86 ? -42.834 -1.849 13.822 1.00 75.00 86 LEU A O 1
ATOM 727 N N . VAL A 1 87 ? -40.942 -0.801 14.424 1.00 78.50 87 VAL A N 1
ATOM 728 C CA . VAL A 1 87 ? -41.562 -0.015 15.506 1.00 78.50 87 VAL A CA 1
ATOM 729 C C . VAL A 1 87 ? -42.583 0.986 14.959 1.00 78.50 87 VAL A C 1
ATOM 731 O O . VAL A 1 87 ? -43.638 1.160 15.560 1.00 78.50 87 VAL A O 1
ATOM 734 N N . LEU A 1 88 ? -42.316 1.599 13.804 1.00 75.06 88 LEU A N 1
ATOM 735 C CA . LEU A 1 88 ? -43.242 2.545 13.170 1.00 75.06 88 LEU A CA 1
ATOM 736 C C . LEU A 1 88 ? -44.493 1.875 12.585 1.00 75.06 88 LEU A C 1
ATOM 738 O O . LEU A 1 88 ? -45.534 2.516 12.505 1.00 75.06 88 LEU A O 1
ATOM 742 N N . ILE A 1 89 ? -44.405 0.600 12.194 1.00 72.94 89 ILE A N 1
ATOM 743 C CA . ILE A 1 89 ? -45.551 -0.170 11.685 1.00 72.94 89 ILE A CA 1
ATOM 744 C C . ILE A 1 89 ? -46.444 -0.672 12.829 1.00 72.94 89 ILE A C 1
ATOM 746 O O . ILE A 1 89 ? -47.651 -0.783 12.653 1.00 72.94 89 ILE A O 1
ATOM 750 N N . VAL A 1 90 ? -45.861 -0.998 13.987 1.00 71.25 90 VAL A N 1
ATOM 751 C CA . VAL A 1 90 ? -46.587 -1.599 15.124 1.00 71.25 90 VAL A CA 1
ATOM 752 C C . VAL A 1 90 ? -47.045 -0.553 16.153 1.00 71.25 90 VAL A C 1
ATOM 754 O O . VAL A 1 90 ? -47.955 -0.821 16.931 1.00 71.25 90 VAL A O 1
ATOM 757 N N . GLY A 1 91 ? -46.422 0.628 16.178 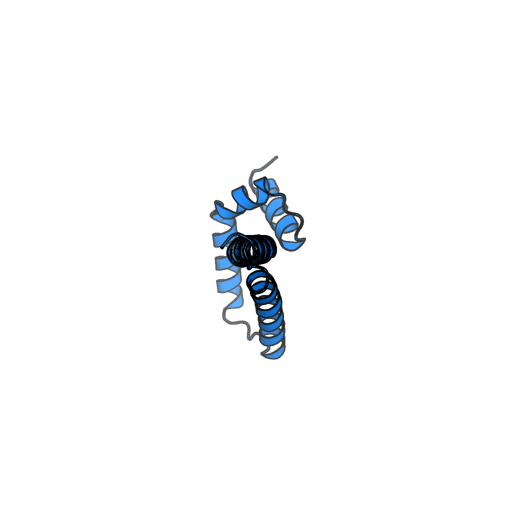1.00 56.22 91 GLY A N 1
ATOM 758 C CA . GLY A 1 91 ? -46.712 1.699 17.138 1.00 56.22 91 GLY A CA 1
ATOM 759 C C . GLY A 1 91 ? -47.612 2.832 16.632 1.00 56.22 91 GLY A C 1
ATOM 760 O O . GLY A 1 91 ? -47.731 3.831 17.340 1.00 56.22 91 GLY A O 1
ATOM 761 N N . GLY A 1 92 ? -48.183 2.709 15.428 1.00 48.19 92 GLY A N 1
ATOM 762 C CA . GLY A 1 92 ? -49.187 3.621 14.866 1.00 48.19 92 GLY A CA 1
ATOM 763 C C . GLY A 1 92 ? -50.586 3.030 14.941 1.00 48.19 92 GLY A C 1
ATOM 764 O O . GLY A 1 92 ? -50.728 1.853 14.547 1.00 48.19 92 GLY A O 1
#

Secondary structure (DSSP, 8-state):
--HHHHHHHHHHHHHTT---HHHHHHHHT-HHHHHHHHHHHHHTTTS---HHHHHHHHHHHHHHHHHHHTT-S-HHHHHHHHHHHHHHHH--

Foldseek 3Di:
DDPVVVVVVLVVCVVVVNDDPVSVVVVVPDPVVVVVVVVVCVVCVPPPDDVVNVVVVVVVVCVVVVVVVVPDDPVVVVVVVVVVVVCVVVVD

Solvent-accessible surface area (backbone atoms only — not comparable to full-atom values): 5505 Å² total; per-residue (Å²): 135,63,72,65,62,58,53,53,48,50,51,54,28,53,78,67,72,65,59,50,78,67,55,46,55,53,52,75,74,32,72,61,59,57,51,50,53,53,46,53,49,61,73,46,65,84,56,84,70,56,66,70,60,52,48,56,51,47,55,51,49,49,54,54,54,48,60,59,62,75,67,72,73,64,68,65,60,54,52,52,52,51,51,53,51,53,50,60,66,72,73,104

Mean predicted aligned error: 15.36 Å

Organism: NCBI:txid1339327

pLDDT: mean 71.35, std 10.05, range [47.62, 86.31]

Radius of gyration: 22.51 Å; Cα contacts (8 Å, |Δi|>4): 11; chains: 1; bounding box: 72×20×38 Å

Sequence (92 aa):
MNKSNKETNLIKKLLADQLDKKERKKLYYSNLIEKQMRKQWKENKNIPVENEIGNKIWDKIENQCIKVHKRIVPLELWYIAASVALVLIVGG